Protein AF-A0A349K3E7-F1 (afdb_monomer_lite)

Secondary structure (DSSP, 8-state):
-HHHHHHHTS-HHHHHHHHHHHHHHHHHHHHT--TTTTT--HHHHHHHSHHHHHHHHHHHHHHHHHHHHTHHHHHHTHHHHHHSHHHHHHHHHHIIIIIIHHHHHTTTT--TTHHHHHHHHHHHHHHHHHHHHHHHHHHHHHHHHHHHT--

Foldseek 3Di:
DLLCVLLVLDDPLLNLVSVLLVLVLVLLVLVPDPPVPVPDDPVVCCCSPDVNSVVSVVVSVVSVVVNVVCVVVCVVLVVLQCPFLLNVLQVQLCCLQPVQLVCLVVCVVVDPPSVVSNVVSNVSSSVSSVVSSVCSNVSVVVSVVVVVVVD

Structure (mmCIF, N/CA/C/O backbone):
data_AF-A0A349K3E7-F1
#
_entry.id   AF-A0A349K3E7-F1
#
loop_
_atom_site.group_PDB
_atom_site.id
_atom_site.type_symbol
_atom_site.label_atom_id
_atom_site.label_alt_id
_atom_s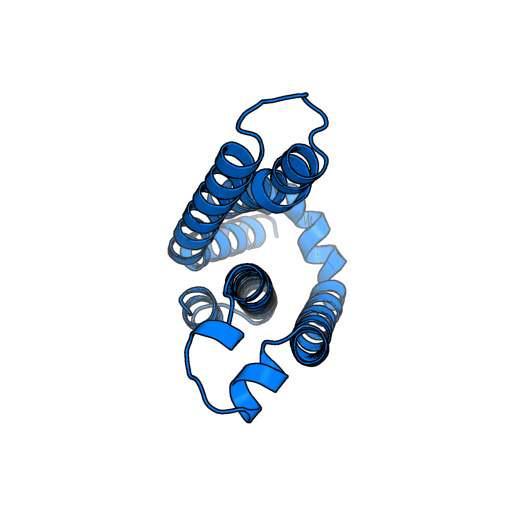ite.label_comp_id
_atom_site.label_asym_id
_atom_site.label_entity_id
_atom_site.label_seq_id
_atom_site.pdbx_PDB_ins_code
_atom_site.Cartn_x
_atom_site.Cartn_y
_atom_site.Cartn_z
_atom_site.occupancy
_atom_site.B_iso_or_equiv
_atom_site.auth_seq_id
_atom_site.auth_comp_id
_atom_site.auth_asym_id
_atom_site.auth_atom_id
_atom_site.pdbx_PDB_model_num
ATOM 1 N N . MET A 1 1 ? 4.620 -9.437 3.846 1.00 56.47 1 MET A N 1
ATOM 2 C CA . MET A 1 1 ? 4.470 -10.428 4.944 1.00 56.47 1 MET A CA 1
ATOM 3 C C . MET A 1 1 ? 3.977 -9.820 6.259 1.00 56.47 1 MET A C 1
ATOM 5 O O . MET A 1 1 ? 3.012 -10.332 6.809 1.00 56.47 1 MET A O 1
ATOM 9 N N . VAL A 1 2 ? 4.553 -8.718 6.758 1.00 68.50 2 VAL A N 1
ATOM 10 C CA . VAL A 1 2 ? 4.144 -8.101 8.044 1.00 68.50 2 VAL A CA 1
ATOM 11 C C . VAL A 1 2 ? 2.660 -7.691 8.080 1.00 68.50 2 VAL A C 1
ATOM 13 O O . VAL A 1 2 ? 1.980 -7.946 9.070 1.00 68.50 2 VAL A O 1
ATOM 16 N N . PHE A 1 3 ? 2.111 -7.173 6.976 1.00 64.25 3 PHE A N 1
ATOM 17 C CA . PHE A 1 3 ? 0.678 -6.856 6.868 1.00 64.25 3 PHE A CA 1
ATOM 18 C C . PHE A 1 3 ? -0.255 -8.067 7.070 1.00 64.25 3 PHE A C 1
ATOM 20 O O . PHE A 1 3 ? -1.338 -7.924 7.635 1.00 64.25 3 PHE A O 1
ATOM 27 N N . VAL A 1 4 ? 0.167 -9.272 6.668 1.00 68.19 4 VAL A N 1
ATOM 28 C CA . VAL A 1 4 ? -0.615 -10.505 6.866 1.00 68.19 4 VAL A CA 1
ATOM 29 C C . VAL A 1 4 ? -0.655 -10.872 8.350 1.00 68.19 4 VAL A C 1
ATOM 31 O O . VAL A 1 4 ? -1.727 -11.141 8.890 1.00 68.19 4 VAL A O 1
ATOM 34 N N . PHE A 1 5 ? 0.491 -10.798 9.034 1.00 69.94 5 PHE A N 1
ATOM 35 C CA . PHE A 1 5 ? 0.569 -10.996 10.484 1.00 69.94 5 PHE A CA 1
ATOM 36 C C . PHE A 1 5 ? -0.249 -9.953 11.253 1.00 69.94 5 PHE A C 1
ATOM 38 O O . PHE A 1 5 ? -0.971 -10.308 12.185 1.00 69.94 5 PHE A O 1
ATOM 45 N N . ALA A 1 6 ? -0.216 -8.690 10.819 1.00 66.50 6 ALA A N 1
ATOM 46 C CA . ALA A 1 6 ? -1.068 -7.640 11.368 1.00 66.50 6 ALA A CA 1
ATOM 47 C C . ALA A 1 6 ? -2.561 -7.983 11.222 1.00 66.50 6 ALA A C 1
ATOM 49 O O . ALA A 1 6 ? -3.326 -7.809 12.169 1.00 66.50 6 ALA A O 1
ATOM 50 N N . GLY A 1 7 ? -2.967 -8.537 10.075 1.00 62.94 7 GLY A N 1
ATOM 51 C CA . GLY A 1 7 ? -4.343 -8.961 9.813 1.00 62.94 7 GLY A CA 1
ATOM 52 C C . GLY A 1 7 ? -4.875 -10.009 10.797 1.00 62.94 7 GLY A C 1
ATOM 53 O O . GLY A 1 7 ? -6.038 -9.931 11.185 1.00 62.94 7 GLY A O 1
ATOM 54 N N . PHE A 1 8 ? -4.046 -10.949 11.260 1.00 75.06 8 PHE A N 1
ATOM 55 C CA . PHE A 1 8 ? -4.461 -11.943 12.264 1.00 75.06 8 PHE A CA 1
ATOM 56 C C . PHE A 1 8 ? -4.708 -11.343 13.658 1.00 75.06 8 PHE A C 1
ATOM 58 O O . PHE A 1 8 ? -5.456 -11.916 14.446 1.00 75.06 8 PHE A O 1
ATOM 65 N N . ALA A 1 9 ? -4.117 -10.186 13.964 1.00 70.94 9 ALA A N 1
ATOM 66 C CA . ALA A 1 9 ? -4.239 -9.514 15.260 1.00 70.94 9 ALA A CA 1
ATOM 67 C C . ALA A 1 9 ? -5.399 -8.497 15.334 1.00 70.94 9 ALA A C 1
ATOM 69 O O . ALA A 1 9 ? -5.547 -7.811 16.358 1.00 70.94 9 ALA A O 1
ATOM 70 N N . LEU A 1 10 ? -6.179 -8.365 14.254 1.00 74.44 10 LEU A N 1
ATOM 71 C CA . LEU A 1 10 ? -7.200 -7.339 14.041 1.00 74.44 10 LEU A CA 1
ATOM 72 C C . LEU A 1 10 ? -8.596 -7.952 13.857 1.00 74.44 10 LEU A C 1
ATOM 74 O O . LEU A 1 10 ? -8.751 -9.064 13.356 1.00 74.44 10 LEU A O 1
ATOM 78 N N . ARG A 1 11 ? -9.635 -7.200 14.243 1.00 75.75 11 ARG A N 1
ATOM 79 C CA . ARG A 1 11 ? -11.039 -7.580 14.007 1.00 75.75 11 ARG A CA 1
ATOM 80 C C . ARG A 1 11 ? -11.391 -7.548 12.521 1.00 75.75 11 ARG A C 1
ATOM 82 O O . ARG A 1 11 ? -10.709 -6.874 11.753 1.00 75.75 11 ARG A O 1
ATOM 89 N N . GLU A 1 12 ? -12.484 -8.216 12.132 1.00 73.25 12 GLU A N 1
ATOM 90 C CA . GLU A 1 12 ? -12.840 -8.468 10.723 1.00 73.25 12 GLU A CA 1
ATOM 91 C C . GLU A 1 12 ? -12.671 -7.252 9.798 1.00 73.25 12 GLU A C 1
ATOM 93 O O . GLU A 1 12 ? -11.956 -7.348 8.805 1.00 73.25 12 GLU A O 1
ATOM 98 N N . LYS A 1 13 ? -13.210 -6.081 10.160 1.00 79.12 13 LYS A N 1
ATOM 99 C CA . LYS A 1 13 ? -13.123 -4.864 9.326 1.00 79.12 13 LYS A CA 1
ATOM 100 C C . LYS A 1 13 ? -11.680 -4.400 9.098 1.00 79.12 13 LYS A C 1
ATOM 102 O O . LYS A 1 13 ? -11.258 -4.097 7.986 1.00 79.12 13 LYS A O 1
ATOM 107 N N . HIS A 1 14 ? -10.884 -4.358 10.160 1.00 83.81 14 HIS A N 1
ATOM 108 C CA . HIS A 1 14 ? -9.484 -3.934 10.095 1.00 83.81 14 HIS A CA 1
ATOM 109 C C . HIS A 1 14 ? -8.579 -5.006 9.475 1.00 83.81 14 HIS A C 1
ATOM 111 O O . HIS A 1 14 ? -7.582 -4.674 8.836 1.00 83.81 14 HIS A O 1
ATOM 117 N N . ARG A 1 15 ? -8.953 -6.283 9.605 1.00 84.62 15 ARG A N 1
ATOM 118 C CA . ARG A 1 15 ? -8.282 -7.410 8.958 1.00 84.62 15 ARG A CA 1
ATOM 119 C C . ARG A 1 15 ? -8.410 -7.345 7.440 1.00 84.62 15 ARG A C 1
ATOM 121 O O . ARG A 1 15 ? -7.407 -7.534 6.762 1.00 84.62 15 ARG A O 1
ATOM 128 N N . VAL A 1 16 ? -9.597 -7.045 6.905 1.00 86.44 16 VAL A N 1
ATOM 129 C CA . VAL A 1 16 ? -9.796 -6.896 5.450 1.00 86.44 16 VAL A CA 1
ATOM 130 C C . VAL A 1 16 ? -8.915 -5.771 4.897 1.00 86.44 16 VAL A C 1
ATOM 132 O O . VAL A 1 16 ? -8.223 -5.985 3.907 1.00 86.44 16 VAL A O 1
ATOM 135 N N . LEU A 1 17 ? -8.858 -4.617 5.574 1.00 87.12 17 LEU A N 1
ATOM 136 C CA . LEU A 1 17 ? -7.957 -3.517 5.204 1.00 87.12 17 LEU A CA 1
ATOM 137 C C . LEU A 1 17 ? -6.480 -3.949 5.224 1.00 87.12 17 LEU A C 1
ATOM 139 O O . LEU A 1 17 ? -5.741 -3.656 4.289 1.00 87.12 17 LEU A O 1
ATOM 143 N N . ALA A 1 18 ? -6.043 -4.657 6.268 1.00 86.88 18 ALA A N 1
ATOM 144 C CA . ALA A 1 18 ? -4.664 -5.134 6.368 1.00 86.88 18 ALA A CA 1
ATOM 145 C C . ALA A 1 18 ? -4.306 -6.128 5.249 1.00 86.88 18 ALA A C 1
ATOM 147 O O . ALA A 1 18 ? -3.217 -6.051 4.686 1.00 86.88 18 ALA A O 1
ATOM 148 N N . LEU A 1 19 ? -5.227 -7.032 4.896 1.00 87.06 19 LEU A N 1
ATOM 149 C CA . LEU A 1 19 ? -5.044 -7.983 3.797 1.00 87.06 19 LEU A CA 1
ATOM 150 C C . LEU A 1 19 ? -5.035 -7.286 2.434 1.00 87.06 19 LEU A C 1
ATOM 152 O O . LEU A 1 19 ? -4.189 -7.607 1.606 1.00 87.06 19 LEU A O 1
ATOM 156 N N . PHE A 1 20 ? -5.899 -6.293 2.223 1.00 89.31 20 PHE A N 1
ATOM 157 C CA . PHE A 1 20 ? -5.870 -5.458 1.023 1.00 89.31 20 PHE A CA 1
ATOM 158 C C . PHE A 1 20 ? -4.508 -4.771 0.847 1.00 89.31 20 PHE A C 1
ATOM 160 O O . PHE A 1 20 ? -3.882 -4.899 -0.203 1.00 89.31 20 PHE A O 1
ATOM 167 N N . LEU A 1 21 ? -4.001 -4.119 1.901 1.00 88.06 21 LEU A N 1
ATOM 168 C CA . LEU A 1 21 ? -2.678 -3.483 1.890 1.00 88.06 21 LEU A CA 1
ATOM 169 C C . LEU A 1 21 ? -1.545 -4.494 1.671 1.00 88.06 21 LEU A C 1
ATOM 171 O O . LEU A 1 21 ? -0.576 -4.183 0.981 1.00 88.06 21 LEU A O 1
ATOM 175 N N . ALA A 1 22 ? -1.668 -5.709 2.217 1.00 87.31 22 ALA A N 1
ATOM 176 C CA . ALA A 1 22 ? -0.704 -6.782 1.987 1.00 87.31 22 ALA A CA 1
ATOM 177 C C . ALA A 1 22 ? -0.623 -7.172 0.506 1.00 87.31 22 ALA A C 1
ATOM 179 O O . ALA A 1 22 ? 0.480 -7.337 -0.013 1.00 87.31 22 ALA A O 1
ATOM 180 N N . VAL A 1 23 ? -1.776 -7.310 -0.155 1.00 87.56 23 VAL A N 1
ATOM 181 C CA . VAL A 1 23 ? -1.859 -7.665 -1.577 1.00 87.56 23 VAL A CA 1
ATOM 182 C C . VAL A 1 23 ? -1.345 -6.523 -2.449 1.00 87.56 23 VAL A C 1
ATOM 184 O O . VAL A 1 23 ? -0.573 -6.780 -3.362 1.00 87.56 23 VAL A O 1
ATOM 187 N N . LEU A 1 24 ? -1.680 -5.267 -2.139 1.00 87.56 24 LEU A N 1
ATOM 188 C CA . LEU A 1 24 ? -1.132 -4.117 -2.866 1.00 87.56 24 LEU A CA 1
ATOM 189 C C . LEU A 1 24 ? 0.392 -4.034 -2.761 1.00 87.56 24 LEU A C 1
ATOM 191 O O . LEU A 1 24 ? 1.061 -3.881 -3.776 1.00 87.56 24 LEU A O 1
ATOM 195 N N . CYS A 1 25 ? 0.952 -4.185 -1.557 1.00 86.94 25 CYS A N 1
ATOM 196 C CA . CYS A 1 25 ? 2.408 -4.203 -1.391 1.00 86.94 25 CYS A CA 1
ATOM 197 C C . CYS A 1 25 ? 3.046 -5.345 -2.181 1.00 86.94 25 CYS A C 1
ATOM 199 O O . CYS A 1 25 ? 4.098 -5.157 -2.772 1.00 86.94 25 CYS A O 1
ATOM 201 N N . PHE A 1 26 ? 2.409 -6.519 -2.201 1.00 85.38 26 PHE A N 1
ATOM 202 C CA . PHE A 1 26 ? 2.878 -7.644 -3.002 1.00 85.38 26 PHE A CA 1
ATOM 203 C C . PHE A 1 26 ? 2.893 -7.293 -4.496 1.00 85.38 26 PHE A C 1
ATOM 205 O O . PHE A 1 26 ? 3.918 -7.473 -5.138 1.00 85.38 26 PHE A O 1
ATOM 212 N N . ILE A 1 27 ? 1.800 -6.741 -5.030 1.00 85.38 27 ILE A N 1
ATOM 213 C CA . ILE A 1 27 ? 1.699 -6.343 -6.441 1.00 85.38 27 ILE A CA 1
ATOM 214 C C . ILE A 1 27 ? 2.793 -5.335 -6.810 1.00 85.38 27 ILE A C 1
ATOM 216 O O . ILE A 1 27 ? 3.487 -5.548 -7.798 1.00 85.38 27 ILE A O 1
ATOM 220 N N . PHE A 1 28 ? 2.972 -4.274 -6.016 1.00 83.19 28 PHE A N 1
ATOM 221 C CA . PHE A 1 28 ? 3.975 -3.249 -6.312 1.00 83.19 28 PHE A CA 1
ATOM 222 C C . PHE A 1 28 ? 5.405 -3.774 -6.183 1.00 83.19 28 PHE A C 1
ATOM 224 O O . PHE A 1 28 ? 6.195 -3.589 -7.094 1.00 83.19 28 PHE A O 1
ATOM 231 N N . SER A 1 29 ? 5.735 -4.506 -5.114 1.00 80.94 29 SER A N 1
ATOM 232 C CA . SER A 1 29 ? 7.084 -5.067 -4.963 1.00 80.94 29 SER A CA 1
ATOM 233 C C . SER A 1 29 ? 7.433 -6.062 -6.060 1.00 80.94 29 SER A C 1
ATOM 235 O O . SER A 1 29 ? 8.582 -6.114 -6.473 1.00 80.94 29 SER A O 1
ATOM 237 N N . PHE A 1 30 ? 6.468 -6.859 -6.527 1.00 77.00 30 PHE A N 1
ATOM 238 C CA . PHE A 1 30 ? 6.729 -7.747 -7.650 1.00 77.00 30 PHE A CA 1
ATOM 239 C C . PHE A 1 30 ? 6.836 -6.999 -8.964 1.00 77.00 30 PHE A C 1
ATOM 241 O O . PHE A 1 30 ? 7.497 -7.553 -9.830 1.00 77.00 30 PHE A O 1
ATOM 248 N N . ARG A 1 31 ? 6.256 -5.790 -9.096 1.00 77.19 31 ARG A N 1
ATOM 249 C CA . ARG A 1 31 ? 6.330 -4.967 -10.311 1.00 77.19 31 ARG A CA 1
ATOM 250 C C . ARG A 1 31 ? 7.765 -4.733 -10.763 1.00 77.19 31 ARG A C 1
ATOM 252 O O . ARG A 1 31 ? 8.050 -5.001 -11.923 1.00 77.19 31 ARG A O 1
ATOM 259 N N . GLU A 1 32 ? 8.611 -4.353 -9.812 1.00 75.00 32 GLU A N 1
ATOM 260 C CA . GLU A 1 32 ? 10.014 -3.969 -10.025 1.00 75.00 32 GLU A CA 1
ATOM 261 C C . GLU A 1 32 ? 10.997 -5.137 -10.087 1.00 75.00 32 GLU A C 1
ATOM 263 O O . GLU A 1 32 ? 12.188 -4.952 -10.313 1.00 75.00 32 GLU A O 1
ATOM 268 N N . VAL A 1 33 ? 10.539 -6.359 -9.814 1.00 73.31 33 VAL A N 1
ATOM 269 C CA . VAL A 1 33 ? 11.421 -7.523 -9.837 1.00 73.31 33 VAL A CA 1
ATOM 270 C C . VAL A 1 33 ? 11.384 -8.139 -11.227 1.00 73.31 33 VAL A C 1
ATOM 272 O O . VAL A 1 33 ? 10.383 -8.762 -11.591 1.00 73.31 33 VAL A O 1
ATOM 275 N N . ASP A 1 34 ? 12.502 -8.040 -11.950 1.00 70.69 34 ASP A N 1
ATOM 276 C CA . ASP A 1 34 ? 12.752 -8.791 -13.183 1.00 70.69 34 ASP A CA 1
ATOM 277 C C . ASP A 1 34 ? 12.916 -10.284 -12.873 1.00 70.69 34 ASP A C 1
ATOM 279 O O . ASP A 1 34 ? 14.001 -10.832 -12.665 1.00 70.69 34 ASP A O 1
ATOM 283 N N . VAL A 1 35 ? 11.775 -10.966 -12.796 1.00 68.75 35 VAL A N 1
ATOM 284 C CA . VAL A 1 35 ? 11.685 -12.401 -12.494 1.00 68.75 35 VAL A CA 1
ATOM 285 C C . VAL A 1 35 ? 12.339 -13.286 -13.544 1.00 68.75 35 VAL A C 1
ATOM 287 O O . VAL A 1 35 ? 12.757 -14.400 -13.217 1.00 68.75 35 VAL A O 1
ATOM 290 N N . ASP A 1 36 ? 12.454 -12.786 -14.770 1.00 65.94 36 ASP A N 1
ATOM 291 C CA . ASP A 1 36 ? 13.058 -13.496 -15.893 1.00 65.94 36 ASP A CA 1
ATOM 292 C C . ASP A 1 36 ? 14.574 -13.679 -15.708 1.00 65.94 36 ASP A C 1
ATOM 294 O O . ASP A 1 36 ? 15.134 -14.693 -16.129 1.00 65.94 36 ASP A O 1
ATOM 298 N N . GLU A 1 37 ? 15.235 -12.763 -14.992 1.00 71.56 37 GLU A N 1
ATOM 299 C CA . GLU A 1 37 ? 16.678 -12.821 -14.721 1.00 71.56 37 GLU A CA 1
ATOM 300 C C . GLU A 1 37 ? 17.035 -13.665 -13.485 1.00 71.56 37 GLU A C 1
ATOM 302 O O . GLU A 1 37 ? 18.182 -14.080 -13.305 1.00 71.56 37 GLU A O 1
ATOM 307 N N . LEU A 1 38 ? 16.052 -13.985 -12.636 1.00 68.88 38 LEU A N 1
ATOM 308 C CA . LEU A 1 38 ? 16.267 -14.652 -11.346 1.00 68.88 38 LEU A CA 1
ATOM 309 C C . LEU A 1 38 ? 16.492 -16.173 -11.440 1.00 68.88 38 LEU A C 1
ATOM 311 O O . LEU A 1 38 ? 16.702 -16.826 -10.414 1.00 68.88 38 LEU A O 1
ATOM 315 N N . GLY A 1 39 ? 16.441 -16.762 -12.641 1.00 74.44 39 GLY A N 1
ATOM 316 C CA . GLY A 1 39 ? 16.672 -18.198 -12.850 1.00 74.44 39 GLY A CA 1
ATOM 317 C C . GLY A 1 39 ? 15.668 -19.101 -12.120 1.00 74.44 39 GLY A C 1
ATOM 318 O O . GLY A 1 39 ? 15.972 -20.250 -11.791 1.00 74.44 39 GLY A O 1
ATOM 319 N N . VAL A 1 40 ? 14.479 -18.574 -11.816 1.00 79.94 40 VAL A N 1
ATOM 320 C CA . VAL A 1 40 ? 13.418 -19.295 -11.110 1.00 79.94 40 VAL A CA 1
ATOM 321 C C . VAL A 1 40 ? 12.626 -20.193 -12.060 1.00 79.94 4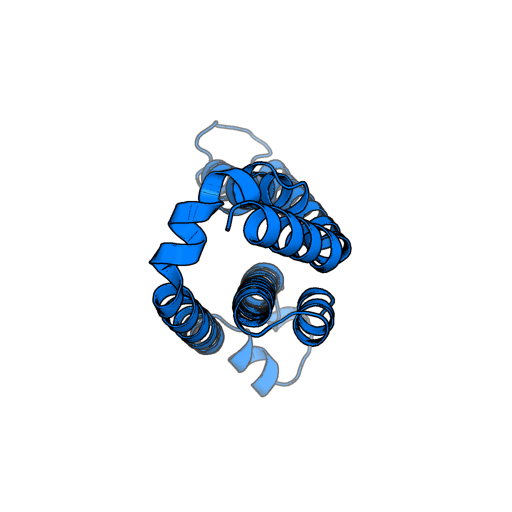0 VAL A C 1
ATOM 323 O O . VAL A 1 40 ? 12.655 -20.065 -13.280 1.00 79.94 40 VAL A O 1
ATOM 326 N N . SER A 1 41 ? 11.903 -21.154 -11.493 1.00 82.25 41 SER A N 1
ATOM 327 C CA . SER A 1 41 ? 11.075 -22.084 -12.261 1.00 82.25 41 SER A CA 1
ATOM 328 C C . SER A 1 41 ? 10.032 -21.366 -13.125 1.00 82.25 41 SER A C 1
ATOM 330 O O . SER A 1 41 ? 9.376 -20.438 -12.657 1.00 82.25 41 SER A O 1
ATOM 332 N N . THR A 1 42 ? 9.781 -21.884 -14.328 1.00 77.19 42 THR A N 1
ATOM 333 C CA . THR A 1 42 ? 8.891 -21.294 -15.345 1.00 77.19 42 THR A CA 1
ATOM 334 C C . THR A 1 42 ? 7.474 -20.985 -14.850 1.00 77.19 42 THR A C 1
ATOM 336 O O . THR A 1 42 ? 6.876 -20.003 -15.273 1.00 77.19 42 THR A O 1
ATOM 339 N N . TRP A 1 43 ? 6.926 -21.780 -13.924 1.00 77.25 43 TRP A N 1
ATOM 340 C CA . TRP A 1 43 ? 5.602 -21.514 -13.343 1.00 77.25 43 TRP A CA 1
ATOM 341 C C . TRP A 1 43 ? 5.587 -20.267 -12.447 1.00 77.25 43 TRP A C 1
ATOM 343 O O . TRP A 1 43 ? 4.571 -19.582 -12.367 1.00 77.25 43 TRP A O 1
ATOM 353 N N . LEU A 1 44 ? 6.707 -19.971 -11.783 1.00 73.69 44 LEU A N 1
ATOM 354 C CA . LEU A 1 44 ? 6.864 -18.797 -10.930 1.00 73.69 44 LEU A CA 1
ATOM 355 C C . LEU A 1 44 ? 7.063 -17.548 -11.791 1.00 73.69 44 LEU A C 1
ATOM 357 O O . LEU A 1 44 ? 6.450 -16.528 -11.506 1.00 73.69 44 LEU A O 1
ATOM 361 N N . ILE A 1 45 ? 7.834 -17.672 -12.878 1.00 75.44 45 ILE A N 1
ATOM 362 C CA . ILE A 1 45 ? 7.952 -16.635 -13.909 1.00 75.44 45 ILE A CA 1
ATOM 363 C C . ILE A 1 45 ? 6.568 -16.305 -14.458 1.00 75.44 45 ILE A C 1
ATOM 365 O O . ILE A 1 45 ? 6.139 -15.171 -14.354 1.00 75.44 45 ILE A O 1
ATOM 369 N N . PHE A 1 46 ? 5.811 -17.296 -14.932 1.00 74.44 46 PHE A N 1
ATOM 370 C CA . PHE A 1 46 ? 4.468 -17.073 -15.473 1.00 74.44 46 PHE A CA 1
ATOM 371 C C . PHE A 1 46 ? 3.520 -16.382 -14.479 1.00 74.44 46 PHE A C 1
ATOM 373 O O . PHE A 1 46 ? 2.756 -15.503 -14.862 1.00 74.44 46 PHE A O 1
ATOM 380 N N . LEU A 1 47 ? 3.569 -16.762 -13.197 1.00 74.06 47 LEU A N 1
ATOM 381 C CA . LEU A 1 47 ? 2.719 -16.178 -12.158 1.00 74.06 47 LEU A CA 1
ATOM 382 C C . LEU A 1 47 ? 3.083 -14.716 -11.842 1.00 74.06 47 LEU A C 1
ATOM 384 O O . LEU A 1 47 ? 2.208 -13.941 -11.456 1.00 74.06 47 LEU A O 1
ATOM 388 N N . LEU A 1 48 ? 4.363 -14.357 -11.954 1.00 69.31 48 LEU A N 1
ATOM 389 C CA . LEU A 1 48 ? 4.895 -13.040 -11.594 1.00 69.31 48 LEU A CA 1
ATOM 390 C C . LEU A 1 48 ? 5.149 -12.139 -12.814 1.00 69.31 48 LEU A C 1
ATOM 392 O O . LEU A 1 48 ? 5.328 -10.939 -12.624 1.00 69.31 48 LEU A O 1
ATOM 396 N N . ALA A 1 49 ? 5.126 -12.690 -14.025 1.00 66.62 49 ALA A N 1
ATOM 397 C CA . ALA A 1 49 ? 5.153 -11.977 -15.294 1.00 66.62 49 ALA A CA 1
ATOM 398 C C . ALA A 1 49 ? 3.796 -11.313 -15.573 1.00 66.62 49 ALA A C 1
ATOM 400 O O . ALA A 1 49 ? 2.780 -11.628 -14.943 1.00 66.62 49 ALA A O 1
ATOM 401 N N . GLU A 1 50 ? 3.793 -10.373 -16.516 1.00 65.12 50 GLU A N 1
ATOM 402 C CA . GLU A 1 50 ? 2.718 -9.405 -16.774 1.00 65.12 50 GLU A CA 1
ATOM 403 C C . GLU A 1 50 ? 1.295 -9.998 -16.750 1.00 65.12 50 GLU A C 1
ATOM 405 O O . GLU A 1 50 ? 0.422 -9.470 -16.057 1.00 65.12 50 GLU A O 1
ATOM 410 N N . GLU A 1 51 ? 1.057 -11.131 -17.421 1.00 67.00 51 GLU A N 1
ATOM 411 C CA . GLU A 1 51 ? -0.270 -11.764 -17.479 1.00 67.00 51 GLU A CA 1
ATOM 412 C C . GLU A 1 51 ? -0.683 -12.456 -16.165 1.00 67.00 51 GLU A C 1
ATOM 414 O O . GLU A 1 51 ? -1.848 -12.389 -15.760 1.00 67.00 51 GLU A O 1
ATOM 419 N N . GLY A 1 52 ? 0.255 -13.090 -15.452 1.00 69.50 52 GLY A N 1
ATOM 420 C CA . GLY A 1 52 ? -0.009 -13.770 -14.179 1.00 69.50 52 GLY A CA 1
ATOM 421 C C . GLY A 1 52 ? -0.304 -12.802 -13.032 1.00 69.50 52 GLY A C 1
ATOM 422 O O . GLY A 1 52 ? -1.129 -13.098 -12.155 1.00 69.50 52 GLY A O 1
ATOM 423 N N . ARG A 1 53 ? 0.277 -11.593 -13.082 1.00 73.31 53 ARG A N 1
ATOM 424 C CA . ARG A 1 53 ? 0.041 -10.529 -12.091 1.00 73.31 53 ARG A CA 1
ATOM 425 C C . ARG A 1 53 ? -1.430 -10.124 -11.986 1.00 73.31 53 ARG A C 1
ATOM 427 O O . ARG A 1 53 ? -1.883 -9.744 -10.902 1.00 73.31 53 ARG A O 1
ATOM 434 N N . ALA A 1 54 ? -2.197 -10.259 -13.071 1.00 81.25 54 ALA A N 1
ATOM 435 C CA . ALA A 1 54 ? -3.623 -9.936 -13.110 1.00 81.25 54 ALA A CA 1
ATOM 436 C C . ALA A 1 54 ? -4.433 -10.678 -12.029 1.00 81.25 54 ALA A C 1
ATOM 438 O O . ALA A 1 54 ? -5.375 -10.118 -11.465 1.00 81.25 54 ALA A O 1
ATOM 439 N N . ILE A 1 55 ? -4.034 -11.902 -11.663 1.00 85.19 55 ILE A N 1
ATOM 440 C CA . ILE A 1 55 ? -4.693 -12.683 -10.606 1.00 85.19 55 ILE A CA 1
ATOM 441 C C . ILE A 1 55 ? -4.618 -11.947 -9.263 1.00 85.19 55 ILE A C 1
ATOM 443 O O . ILE A 1 55 ? -5.608 -11.881 -8.531 1.00 85.19 55 ILE A O 1
ATOM 447 N N . PHE A 1 56 ? -3.477 -11.337 -8.939 1.00 86.12 56 PHE A N 1
ATOM 448 C CA . PHE A 1 56 ? -3.321 -10.594 -7.689 1.00 86.12 56 PHE A CA 1
ATOM 449 C C . PHE A 1 56 ? -4.153 -9.309 -7.681 1.00 86.12 56 PHE A C 1
ATOM 451 O O . PHE A 1 56 ? -4.705 -8.960 -6.637 1.00 86.12 56 PHE A O 1
ATOM 458 N N . PHE A 1 57 ? -4.345 -8.656 -8.833 1.00 86.50 57 PHE A N 1
ATOM 459 C CA . PHE A 1 57 ? -5.291 -7.541 -8.956 1.00 86.50 57 PHE A CA 1
ATOM 460 C C . PHE A 1 57 ? -6.740 -7.981 -8.725 1.00 86.50 57 PHE A C 1
ATOM 462 O O . PHE A 1 57 ? -7.485 -7.276 -8.044 1.00 86.50 57 PHE A O 1
ATOM 469 N N . VAL A 1 58 ? -7.137 -9.165 -9.204 1.00 89.94 58 VAL A N 1
ATOM 470 C CA . VAL A 1 58 ? -8.459 -9.740 -8.892 1.00 89.94 58 VAL A CA 1
ATOM 471 C C . VAL A 1 58 ? -8.600 -9.978 -7.387 1.00 89.94 58 VAL A C 1
ATOM 473 O O . VAL A 1 58 ? -9.620 -9.622 -6.798 1.00 89.94 58 VAL A O 1
ATOM 476 N N . VAL A 1 59 ? -7.567 -10.510 -6.727 1.00 90.44 59 VAL A N 1
ATOM 477 C CA . VAL A 1 59 ? -7.563 -10.689 -5.265 1.00 90.44 59 VAL A CA 1
ATOM 478 C C . VAL A 1 59 ? -7.671 -9.341 -4.538 1.00 90.44 59 VAL A C 1
ATOM 480 O O . VAL A 1 59 ? -8.462 -9.210 -3.600 1.00 90.44 59 VAL A O 1
ATOM 483 N N . ALA A 1 60 ? -6.936 -8.317 -4.982 1.00 90.81 60 ALA A N 1
ATOM 484 C CA . ALA A 1 60 ? -7.034 -6.963 -4.435 1.00 90.81 60 ALA A CA 1
ATOM 485 C C . ALA A 1 60 ? -8.451 -6.392 -4.603 1.00 90.81 60 ALA A C 1
ATOM 487 O O . ALA A 1 60 ? -9.005 -5.825 -3.659 1.00 90.81 60 ALA A O 1
ATOM 488 N N . LEU A 1 61 ? -9.067 -6.603 -5.770 1.00 91.56 61 LEU A N 1
ATOM 489 C CA . LEU A 1 61 ? -10.433 -6.180 -6.063 1.00 91.56 61 LEU A CA 1
ATOM 490 C C . LEU A 1 61 ? -11.451 -6.863 -5.142 1.00 91.56 61 LEU A C 1
ATOM 492 O O . LEU A 1 61 ? -12.357 -6.201 -4.638 1.00 91.56 61 LEU A O 1
ATOM 496 N N . VAL A 1 62 ? -11.291 -8.158 -4.856 1.00 92.81 62 VAL A N 1
ATOM 497 C CA . VAL A 1 62 ? -12.152 -8.875 -3.900 1.00 92.81 62 VAL A CA 1
ATOM 498 C C . VAL A 1 62 ? -12.083 -8.228 -2.517 1.00 92.81 62 VAL A C 1
ATOM 500 O O . VAL A 1 62 ? -13.124 -7.943 -1.920 1.00 92.81 62 VAL A O 1
ATOM 503 N N . PHE A 1 63 ? -10.881 -7.943 -2.006 1.00 91.69 63 PHE A N 1
ATOM 504 C CA . PHE A 1 63 ? -10.744 -7.267 -0.715 1.00 91.69 63 PHE A CA 1
ATOM 505 C C . PHE A 1 63 ? -11.311 -5.845 -0.735 1.00 91.69 63 PHE A C 1
ATOM 507 O O . PHE A 1 63 ? -11.965 -5.448 0.230 1.00 91.69 63 PHE A O 1
ATOM 514 N N . LEU A 1 64 ? -11.150 -5.110 -1.837 1.00 91.00 64 LEU A N 1
ATOM 515 C CA . LEU A 1 64 ? -11.765 -3.797 -2.014 1.00 91.00 64 LEU A CA 1
ATOM 516 C C . LEU A 1 64 ? -13.296 -3.884 -1.926 1.00 91.00 64 LEU A C 1
ATOM 518 O O . LEU A 1 64 ? -13.913 -3.131 -1.175 1.00 91.00 64 LEU A O 1
ATOM 522 N N . VAL A 1 65 ? -13.919 -4.845 -2.615 1.00 92.56 65 VAL A N 1
ATOM 523 C CA . VAL A 1 65 ? -15.372 -5.083 -2.550 1.00 92.56 65 VAL A CA 1
ATOM 524 C C . VAL A 1 65 ? -15.819 -5.442 -1.131 1.00 92.56 65 VAL A C 1
ATOM 526 O O . VAL A 1 65 ? -16.864 -4.973 -0.675 1.00 92.56 65 VAL A O 1
ATOM 529 N N . LEU A 1 66 ? -15.033 -6.232 -0.396 1.00 90.50 66 LEU A N 1
ATOM 530 C CA . LEU A 1 66 ? -15.314 -6.520 1.011 1.00 90.50 66 LEU A CA 1
ATOM 531 C C . LEU A 1 66 ? -15.243 -5.256 1.876 1.00 90.50 66 LEU A C 1
ATOM 533 O O . LEU A 1 66 ? -16.132 -5.051 2.700 1.00 90.50 66 LEU A O 1
ATOM 537 N N . MET A 1 67 ? -14.264 -4.373 1.653 1.00 87.75 67 MET A N 1
ATOM 538 C CA . MET A 1 67 ? -14.189 -3.083 2.350 1.00 87.75 67 MET A CA 1
ATOM 539 C C . MET A 1 67 ? -15.377 -2.170 2.027 1.00 87.75 67 MET A C 1
ATOM 541 O O . MET A 1 67 ? -15.843 -1.444 2.907 1.00 87.75 67 MET A O 1
ATOM 545 N N . LEU A 1 68 ? -15.907 -2.218 0.799 1.00 89.19 68 LEU A N 1
ATOM 546 C CA . LEU A 1 68 ? -17.071 -1.417 0.405 1.00 89.19 68 LEU A CA 1
ATOM 547 C C . LEU A 1 68 ? -18.335 -1.768 1.206 1.00 89.19 68 LEU A C 1
ATOM 549 O O . LEU A 1 68 ? -19.189 -0.902 1.401 1.00 89.19 68 LEU A O 1
ATOM 553 N N . LYS A 1 69 ? -18.446 -2.989 1.749 1.00 89.56 69 LYS A N 1
ATOM 554 C CA . LYS A 1 69 ? -19.553 -3.360 2.653 1.00 89.56 69 LYS A CA 1
ATOM 555 C C . LYS A 1 69 ? -19.565 -2.513 3.931 1.00 89.56 69 LYS A C 1
ATOM 557 O O . LYS A 1 69 ? -20.631 -2.182 4.443 1.00 89.56 69 LYS A O 1
ATOM 562 N N . ASP A 1 70 ? -18.389 -2.098 4.395 1.00 87.56 70 ASP A N 1
ATOM 563 C CA . ASP A 1 70 ? -18.185 -1.238 5.564 1.00 87.56 70 ASP A CA 1
ATOM 564 C C . ASP A 1 70 ? -17.883 0.225 5.179 1.00 87.56 70 ASP A C 1
ATOM 566 O O . ASP A 1 70 ? -17.413 1.013 6.002 1.00 87.56 70 ASP A O 1
ATOM 570 N N . LEU A 1 71 ? -18.191 0.641 3.944 1.00 86.25 71 LEU A N 1
ATOM 571 C CA . LEU A 1 71 ? -17.848 1.968 3.417 1.00 86.25 71 LEU A CA 1
ATOM 572 C C . LEU A 1 71 ? -18.336 3.120 4.310 1.00 86.25 71 LEU A C 1
ATOM 574 O O . LEU A 1 71 ? -17.599 4.078 4.545 1.00 86.25 71 LEU A O 1
ATOM 578 N N . LYS A 1 72 ? -19.553 3.016 4.863 1.00 87.06 72 LYS A N 1
ATOM 579 C CA . LYS A 1 72 ? -20.110 4.023 5.786 1.00 87.06 72 LYS A CA 1
ATOM 580 C C . LYS A 1 72 ? -19.239 4.202 7.033 1.00 87.06 72 LYS A C 1
ATOM 582 O O . LYS A 1 72 ? -19.045 5.328 7.485 1.00 87.06 72 LYS A O 1
ATOM 587 N N . TYR A 1 73 ? -18.687 3.110 7.561 1.00 86.62 73 TYR A N 1
ATOM 588 C CA . TYR A 1 73 ? -17.801 3.134 8.722 1.00 86.62 73 TYR A CA 1
ATOM 589 C C . TYR A 1 73 ? -16.463 3.808 8.392 1.00 86.62 73 TYR A C 1
ATOM 591 O O . TYR A 1 73 ? -16.006 4.665 9.151 1.00 86.62 73 TYR A O 1
ATOM 599 N N . TYR A 1 74 ? -15.857 3.484 7.246 1.00 85.69 74 TYR A N 1
ATOM 600 C CA . TYR A 1 74 ? -14.602 4.114 6.825 1.00 85.69 74 TYR A CA 1
ATOM 601 C C . TYR A 1 74 ? -14.775 5.604 6.512 1.00 85.69 74 TYR A C 1
ATOM 603 O O . TYR A 1 74 ? -13.973 6.416 6.968 1.00 85.69 74 TYR A O 1
ATOM 611 N N . LEU A 1 75 ? -15.843 5.986 5.803 1.00 86.44 75 LEU A N 1
ATOM 612 C CA . LEU A 1 75 ? -16.151 7.388 5.496 1.00 86.44 75 LEU A CA 1
ATOM 613 C C . LEU A 1 75 ? -16.421 8.208 6.761 1.00 86.44 75 LEU A C 1
ATOM 615 O O . LEU A 1 75 ? -15.879 9.307 6.894 1.00 86.44 75 LEU A O 1
ATOM 619 N N . GLY A 1 76 ? -17.204 7.668 7.701 1.00 87.25 76 GLY A N 1
ATOM 620 C CA . GLY A 1 76 ? -17.496 8.326 8.978 1.00 87.25 76 GLY A CA 1
ATOM 621 C C . GLY A 1 76 ? -16.239 8.577 9.815 1.00 87.25 76 GLY A C 1
ATOM 622 O O . GLY A 1 76 ? -16.107 9.622 10.445 1.00 87.25 76 GLY A O 1
ATOM 623 N N . ASN A 1 77 ? -15.263 7.670 9.737 1.00 87.94 77 ASN A N 1
ATOM 624 C CA . ASN A 1 77 ? -14.008 7.755 10.482 1.00 87.94 77 ASN A CA 1
ATOM 625 C C . ASN A 1 77 ? -12.821 8.253 9.638 1.00 87.94 77 ASN A C 1
ATOM 627 O O . ASN A 1 77 ? -11.686 8.226 10.113 1.00 87.94 77 ASN A O 1
ATOM 631 N N . ARG A 1 78 ? -13.033 8.744 8.405 1.00 87.81 78 ARG A N 1
ATOM 632 C CA . ARG A 1 78 ? -11.946 9.059 7.449 1.00 87.81 78 ARG A CA 1
ATOM 633 C C . ARG A 1 78 ? -10.862 9.966 8.029 1.00 87.81 78 ARG A C 1
ATOM 635 O O . ARG A 1 78 ? -9.681 9.784 7.765 1.00 87.81 78 ARG A O 1
ATOM 642 N N . ARG A 1 79 ? -11.259 10.934 8.862 1.00 88.75 79 ARG A N 1
ATOM 643 C CA . ARG A 1 79 ? -10.339 11.896 9.481 1.00 88.75 79 ARG A CA 1
ATOM 644 C C . ARG A 1 79 ? -9.426 11.231 10.512 1.00 88.75 79 ARG A C 1
ATOM 646 O O . ARG A 1 79 ? -8.290 11.665 10.654 1.00 88.75 79 ARG A O 1
ATOM 653 N N . LEU A 1 80 ? -9.909 10.202 11.213 1.00 87.81 80 LEU A N 1
ATOM 654 C CA . LEU A 1 80 ? -9.104 9.408 12.144 1.00 87.81 80 LEU A CA 1
ATOM 655 C C . LEU A 1 80 ? -8.073 8.573 11.382 1.00 87.81 80 LEU A C 1
ATOM 657 O O . LEU A 1 80 ? -6.907 8.576 11.759 1.00 87.81 80 LEU A O 1
ATOM 661 N N . TYR A 1 81 ? -8.477 7.948 10.271 1.00 86.69 81 TYR A N 1
ATOM 662 C CA . TYR A 1 81 ? -7.555 7.213 9.403 1.00 86.69 81 TYR A CA 1
ATOM 663 C C . TYR A 1 81 ? -6.477 8.125 8.811 1.00 86.69 81 TYR A C 1
ATOM 665 O O . TYR A 1 81 ? -5.297 7.853 8.998 1.00 86.69 81 TYR A O 1
ATOM 673 N N . LEU A 1 82 ? -6.853 9.246 8.188 1.00 87.62 82 LEU A N 1
ATOM 674 C CA . LEU A 1 82 ? -5.904 10.166 7.540 1.00 87.62 82 LEU A CA 1
ATOM 675 C C . LEU A 1 82 ? -4.960 10.887 8.514 1.00 87.62 82 LEU A C 1
ATOM 677 O O . LEU A 1 82 ? -3.907 11.356 8.103 1.00 87.62 82 LEU A O 1
ATOM 681 N N . ARG A 1 83 ? -5.332 11.005 9.794 1.00 88.69 83 ARG A N 1
ATOM 682 C CA . ARG A 1 83 ? -4.473 11.592 10.839 1.00 88.69 83 ARG A CA 1
ATOM 683 C C . ARG A 1 83 ? -3.658 10.562 11.611 1.00 88.69 83 ARG A C 1
ATOM 685 O O . ARG A 1 83 ? -2.840 10.949 12.440 1.00 88.69 83 ARG A O 1
ATOM 692 N N . SER A 1 84 ? -3.910 9.275 11.399 1.00 87.50 84 SER A N 1
ATOM 693 C CA . SER A 1 84 ? -3.097 8.228 12.006 1.00 87.50 84 SER A CA 1
ATOM 694 C C . SER A 1 84 ? -1.707 8.211 11.371 1.00 87.50 84 SER A C 1
ATOM 696 O O . SER A 1 84 ? -1.565 8.513 10.187 1.00 87.50 84 SER A O 1
ATOM 698 N N . SER A 1 85 ? -0.698 7.822 12.153 1.00 84.75 85 SER A N 1
ATOM 699 C CA . SER A 1 85 ? 0.673 7.615 11.668 1.00 84.75 85 SER A CA 1
ATOM 700 C C . SER A 1 85 ? 0.681 6.733 10.410 1.00 84.75 85 SER A C 1
ATOM 702 O O . SER A 1 85 ? 1.166 7.152 9.363 1.00 84.75 85 SER A O 1
ATOM 704 N N . SER A 1 86 ? 0.016 5.573 10.450 1.00 86.31 86 SER A N 1
ATOM 705 C CA . SER A 1 86 ? -0.123 4.685 9.288 1.00 86.31 86 SER A CA 1
ATOM 706 C C . SER A 1 86 ? -0.813 5.339 8.085 1.00 86.31 86 SER A C 1
ATOM 708 O O . SER A 1 86 ? -0.409 5.106 6.953 1.00 86.31 86 SER A O 1
ATOM 710 N N . GLY A 1 87 ? -1.843 6.161 8.301 1.00 86.81 87 GLY A N 1
ATOM 711 C CA . GLY A 1 87 ? -2.546 6.845 7.214 1.00 86.81 87 GLY A CA 1
ATOM 712 C C . GLY A 1 87 ? -1.688 7.892 6.509 1.00 86.81 87 GLY A C 1
ATOM 713 O O . GLY A 1 87 ? -1.723 7.978 5.286 1.00 86.81 87 GLY A O 1
ATOM 714 N N . ILE A 1 88 ? -0.889 8.650 7.263 1.00 89.75 88 ILE A N 1
ATOM 715 C CA . ILE A 1 88 ? 0.028 9.650 6.702 1.00 89.75 88 ILE A CA 1
ATOM 716 C C . ILE A 1 88 ? 1.091 8.962 5.842 1.00 89.75 88 ILE A C 1
ATOM 718 O O . ILE A 1 88 ? 1.272 9.340 4.686 1.00 89.75 88 ILE A O 1
ATOM 722 N N . HIS A 1 89 ? 1.729 7.913 6.369 1.00 90.62 89 HIS A N 1
ATOM 723 C CA . HIS A 1 89 ? 2.733 7.152 5.627 1.00 90.62 89 HIS A CA 1
ATOM 724 C C . HIS A 1 89 ? 2.147 6.489 4.371 1.00 90.62 89 HIS A C 1
ATOM 726 O O . HIS A 1 89 ? 2.790 6.513 3.327 1.00 90.62 89 HIS A O 1
ATOM 732 N N . LEU A 1 90 ? 0.915 5.960 4.427 1.00 89.75 90 LEU A N 1
ATOM 733 C CA . LEU A 1 90 ? 0.236 5.397 3.251 1.00 89.75 90 LEU A CA 1
ATOM 734 C C . LEU A 1 90 ? -0.033 6.441 2.168 1.00 89.75 90 LEU A C 1
ATOM 736 O O . LEU A 1 90 ? 0.162 6.155 0.992 1.00 89.75 90 LEU A O 1
ATOM 740 N N . VAL A 1 91 ? -0.472 7.645 2.546 1.00 91.19 91 VAL A N 1
ATOM 741 C CA . VAL A 1 91 ? -0.703 8.731 1.580 1.00 91.19 91 VAL A CA 1
ATOM 742 C C . VAL A 1 91 ? 0.614 9.178 0.951 1.00 91.19 91 VAL A C 1
ATOM 744 O O . VAL A 1 91 ? 0.677 9.343 -0.263 1.00 91.19 91 VAL A O 1
ATOM 747 N N . GLN A 1 92 ? 1.674 9.329 1.748 1.00 91.50 92 GLN A N 1
ATOM 748 C CA . GLN A 1 92 ? 3.004 9.660 1.234 1.00 91.50 92 GLN A CA 1
ATOM 749 C C . GLN A 1 92 ? 3.531 8.577 0.288 1.00 91.50 92 GL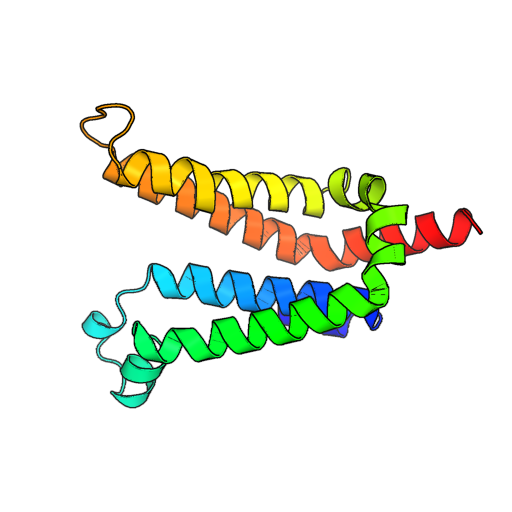N A C 1
ATOM 751 O O . GLN A 1 92 ? 3.992 8.901 -0.801 1.00 91.50 92 GLN A O 1
ATOM 756 N N . ALA A 1 93 ? 3.402 7.302 0.664 1.00 91.25 93 ALA A N 1
ATOM 757 C CA . ALA A 1 93 ? 3.796 6.182 -0.182 1.00 91.25 93 ALA A CA 1
ATOM 758 C C . ALA A 1 93 ? 3.007 6.155 -1.498 1.00 91.25 93 ALA A C 1
ATOM 760 O O . ALA A 1 93 ? 3.598 5.946 -2.548 1.00 91.25 93 ALA A O 1
ATOM 761 N N . ALA A 1 94 ? 1.696 6.417 -1.463 1.00 89.50 94 ALA A N 1
ATOM 762 C CA . ALA A 1 94 ? 0.870 6.480 -2.667 1.00 89.50 94 ALA A CA 1
ATOM 763 C C . ALA A 1 94 ? 1.284 7.628 -3.599 1.00 89.50 94 ALA A C 1
ATOM 765 O O . ALA A 1 94 ? 1.333 7.440 -4.809 1.00 89.50 94 ALA A O 1
ATOM 766 N N . ILE A 1 95 ? 1.608 8.804 -3.051 1.00 90.38 95 ILE A N 1
ATOM 767 C CA . ILE A 1 95 ? 2.108 9.932 -3.850 1.00 90.38 95 ILE A CA 1
ATOM 768 C C . ILE A 1 95 ? 3.444 9.567 -4.500 1.00 90.38 95 ILE A C 1
ATOM 770 O O . ILE A 1 95 ? 3.620 9.802 -5.689 1.00 90.38 95 ILE A O 1
ATOM 774 N N . LEU A 1 96 ? 4.364 8.969 -3.744 1.00 90.12 96 LEU A N 1
ATOM 775 C CA . LEU A 1 96 ? 5.673 8.582 -4.262 1.00 90.12 96 LEU A CA 1
ATOM 776 C C . LEU A 1 96 ? 5.571 7.503 -5.354 1.00 90.12 96 LEU A C 1
ATOM 778 O O . LEU A 1 96 ? 6.121 7.704 -6.430 1.00 90.12 96 LEU A O 1
ATOM 782 N N . LEU A 1 97 ? 4.810 6.427 -5.119 1.00 87.44 97 LEU A N 1
ATOM 783 C CA . LEU A 1 97 ? 4.670 5.306 -6.065 1.00 87.44 97 LEU A CA 1
ATOM 784 C C . LEU A 1 97 ? 3.839 5.619 -7.306 1.00 87.44 97 LEU A C 1
ATOM 786 O O . LEU A 1 97 ? 4.089 5.038 -8.348 1.00 87.44 97 LEU A O 1
ATOM 790 N N . VAL A 1 98 ? 2.798 6.448 -7.193 1.00 86.00 98 VAL A N 1
ATOM 791 C CA . VAL A 1 98 ? 1.834 6.629 -8.296 1.00 86.00 98 VAL A CA 1
ATOM 792 C C . VAL A 1 98 ? 2.012 7.965 -8.995 1.00 86.00 98 VAL A C 1
ATOM 794 O O . VAL A 1 98 ? 1.820 8.057 -10.198 1.00 86.00 98 VAL A O 1
ATOM 797 N N . VAL A 1 99 ? 2.317 9.027 -8.249 1.00 86.25 99 VAL A N 1
ATOM 798 C CA . VAL A 1 99 ? 2.409 10.373 -8.829 1.00 86.25 99 VAL A CA 1
ATOM 799 C C . VAL A 1 99 ? 3.846 10.684 -9.210 1.00 86.25 99 VAL A C 1
ATOM 801 O O . VAL A 1 99 ? 4.090 11.160 -10.310 1.00 86.25 99 VAL A O 1
ATOM 804 N N . LEU A 1 100 ? 4.787 10.453 -8.293 1.00 84.56 100 LEU A N 1
ATOM 805 C CA . LEU A 1 100 ? 6.176 10.851 -8.493 1.00 84.56 100 LEU A CA 1
ATOM 806 C C . LEU A 1 100 ? 6.916 9.894 -9.430 1.00 84.56 100 LEU A C 1
ATOM 808 O O . LEU A 1 100 ? 7.527 10.379 -10.372 1.00 84.56 100 LEU A O 1
ATOM 812 N N . SER A 1 101 ? 6.800 8.579 -9.212 1.00 83.38 101 SER A N 1
ATOM 813 C CA . SER A 1 101 ? 7.375 7.555 -10.100 1.00 83.38 101 SER A CA 1
ATOM 814 C C . SER A 1 101 ? 6.905 7.751 -11.550 1.00 83.38 101 SER A C 1
ATOM 816 O O . SER A 1 101 ? 7.730 8.064 -12.401 1.00 83.38 101 SER A O 1
ATOM 818 N N . SER A 1 102 ? 5.591 7.801 -11.813 1.00 83.38 102 SER A N 1
ATOM 819 C CA . SER A 1 102 ? 5.075 8.048 -13.173 1.00 83.38 102 SER A CA 1
ATOM 820 C C . SER A 1 102 ? 5.494 9.394 -13.776 1.00 83.38 102 SER A C 1
ATOM 822 O O . SER A 1 102 ? 5.651 9.507 -14.986 1.00 83.38 102 SER A O 1
ATOM 824 N N . ALA A 1 103 ? 5.689 10.436 -12.961 1.00 83.00 103 ALA A N 1
ATOM 825 C CA . ALA A 1 103 ? 6.133 11.725 -13.483 1.00 83.00 103 ALA A CA 1
ATOM 826 C C . ALA A 1 103 ? 7.626 11.752 -13.854 1.00 83.00 103 ALA A C 1
ATOM 828 O O . ALA A 1 103 ? 8.019 12.532 -14.725 1.00 83.00 103 ALA A O 1
ATOM 829 N N . PHE A 1 104 ? 8.452 10.939 -13.191 1.00 84.12 104 PHE A N 1
ATOM 830 C CA . PHE A 1 104 ? 9.851 10.742 -13.569 1.00 84.12 104 PHE A CA 1
ATOM 831 C C . PHE A 1 104 ? 9.987 9.783 -14.758 1.00 84.12 104 PHE A C 1
ATOM 833 O O . PHE A 1 104 ? 10.791 10.071 -15.640 1.00 84.12 104 PHE A O 1
ATOM 840 N N . GLU A 1 105 ? 9.152 8.744 -14.836 1.00 78.75 105 GLU A N 1
ATOM 841 C CA . GLU A 1 105 ? 9.088 7.808 -15.970 1.00 78.75 105 GLU A CA 1
ATOM 842 C C . GLU A 1 105 ? 8.759 8.538 -17.289 1.00 78.75 105 GLU A C 1
ATOM 844 O O . GLU A 1 105 ? 9.408 8.332 -18.313 1.00 78.75 105 GLU A O 1
ATOM 849 N N . GLU A 1 106 ? 7.799 9.472 -17.264 1.00 79.75 106 GLU A N 1
ATOM 850 C CA . GLU A 1 106 ? 7.424 10.290 -18.432 1.00 79.75 106 GLU A CA 1
ATOM 851 C C . GLU A 1 106 ? 8.416 11.437 -18.746 1.00 79.75 106 GLU A C 1
ATOM 853 O O . GLU A 1 106 ? 8.158 12.243 -19.644 1.00 79.75 106 GLU A O 1
ATOM 858 N N . ASP A 1 107 ? 9.527 11.553 -18.003 1.00 77.00 107 ASP A N 1
ATOM 859 C CA . ASP A 1 107 ? 10.502 12.659 -18.057 1.00 77.00 107 ASP A CA 1
ATOM 860 C C . ASP A 1 107 ? 9.841 14.056 -18.089 1.00 77.00 107 ASP A C 1
ATOM 862 O O . ASP A 1 107 ? 10.295 14.994 -18.751 1.00 77.00 107 ASP A O 1
ATOM 866 N N . LEU A 1 108 ? 8.746 14.235 -17.337 1.00 72.56 108 LEU A N 1
ATOM 867 C CA . LEU A 1 108 ? 7.957 15.479 -17.347 1.00 72.56 108 LEU A CA 1
ATOM 868 C C . LEU A 1 108 ? 8.755 16.710 -16.892 1.00 72.56 108 LEU A C 1
ATOM 870 O O . LEU A 1 108 ? 8.358 17.849 -17.151 1.00 72.56 108 LEU A O 1
ATOM 874 N N . PHE A 1 109 ? 9.869 16.493 -16.196 1.00 72.12 109 PHE A N 1
ATOM 875 C CA . PHE A 1 109 ? 10.714 17.543 -15.639 1.00 72.12 109 PHE A CA 1
ATOM 876 C C . PHE A 1 109 ? 12.006 17.788 -16.437 1.00 72.12 109 PHE A C 1
ATOM 878 O O . PHE A 1 109 ? 12.729 18.734 -16.116 1.00 72.12 109 PHE A O 1
ATOM 885 N N . GLY A 1 110 ? 12.294 16.987 -17.473 1.00 67.81 110 GLY A N 1
ATOM 886 C CA . GLY A 1 110 ? 13.499 17.112 -18.299 1.00 67.81 110 GLY A CA 1
ATOM 887 C C . GLY A 1 110 ? 14.793 16.884 -17.514 1.00 67.81 110 GLY A C 1
ATOM 888 O O . GLY A 1 110 ? 15.806 17.551 -17.765 1.00 67.81 110 GL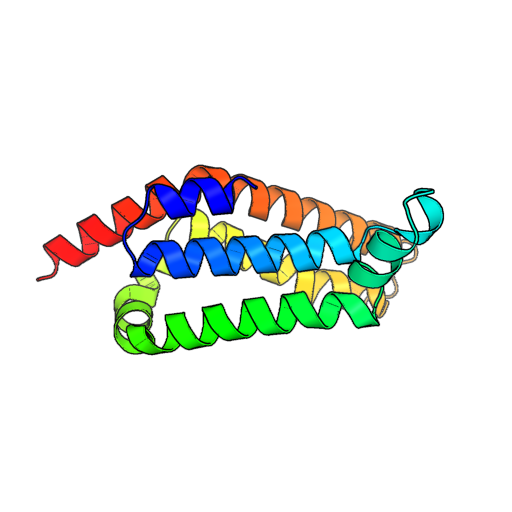Y A O 1
ATOM 889 N N . PHE A 1 111 ? 14.755 16.003 -16.511 1.00 74.94 111 PHE A N 1
ATOM 890 C CA . PHE A 1 111 ? 15.925 15.703 -15.695 1.00 74.94 111 PHE A CA 1
ATOM 891 C C . PHE A 1 111 ? 16.779 14.646 -16.386 1.00 74.94 111 PHE A C 1
ATOM 893 O O . PHE A 1 111 ? 16.321 13.579 -16.786 1.00 74.94 111 PHE A O 1
ATOM 900 N N . ARG A 1 112 ? 18.082 14.917 -16.456 1.00 72.19 112 ARG A N 1
ATOM 901 C CA . ARG A 1 112 ? 19.046 14.010 -17.085 1.00 72.19 112 ARG A CA 1
ATOM 902 C C . ARG A 1 112 ? 19.141 12.646 -16.384 1.00 72.19 112 ARG A C 1
ATOM 904 O O . ARG A 1 112 ? 19.442 11.663 -17.047 1.00 72.19 112 ARG A O 1
ATOM 911 N N . ASP A 1 113 ? 18.833 12.609 -15.087 1.00 80.06 113 ASP A N 1
ATOM 912 C CA . ASP A 1 113 ? 18.867 11.417 -14.232 1.00 80.06 113 ASP A CA 1
ATOM 913 C C . ASP A 1 113 ? 17.451 11.001 -13.770 1.00 80.06 113 ASP A C 1
ATOM 915 O O . ASP A 1 113 ? 17.271 10.568 -12.634 1.00 80.06 113 ASP A O 1
ATOM 919 N N . HIS A 1 114 ? 16.422 11.178 -14.611 1.00 81.06 114 HIS A N 1
ATOM 920 C CA . HIS A 1 114 ? 15.020 10.877 -14.266 1.00 81.06 114 HIS A CA 1
ATOM 921 C C . H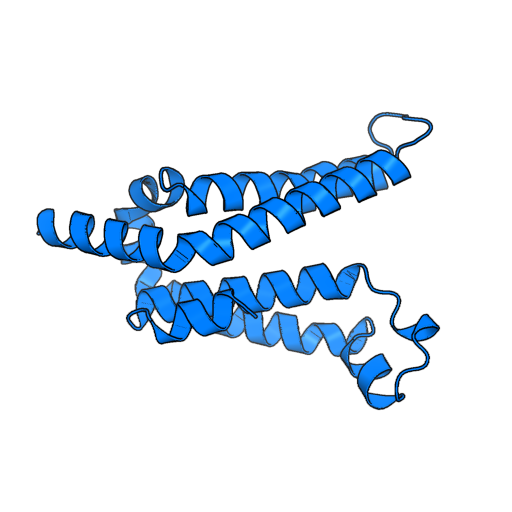IS A 1 114 ? 14.821 9.446 -13.735 1.00 81.06 114 HIS A C 1
ATOM 923 O O . HIS A 1 114 ? 14.176 9.289 -12.703 1.00 81.06 114 HIS A O 1
ATOM 929 N N . VAL A 1 115 ? 15.486 8.448 -14.331 1.00 83.69 115 VAL A N 1
ATOM 930 C CA . VAL A 1 115 ? 15.462 7.042 -13.876 1.00 83.69 115 VAL A CA 1
ATOM 931 C C . VAL A 1 115 ? 15.929 6.896 -12.421 1.00 83.69 115 VAL A C 1
ATOM 933 O O . VAL A 1 115 ? 15.318 6.191 -11.628 1.00 83.69 115 VAL A O 1
ATOM 936 N N . PHE A 1 116 ? 16.979 7.616 -12.013 1.00 86.38 116 PHE A N 1
ATOM 937 C CA . PHE A 1 116 ? 17.459 7.557 -10.628 1.00 86.38 116 PHE A CA 1
ATOM 938 C C . PHE A 1 116 ? 16.434 8.134 -9.642 1.00 86.38 116 PHE A C 1
ATOM 940 O O . PHE A 1 116 ? 16.258 7.615 -8.539 1.00 86.38 116 PHE A O 1
ATOM 947 N N . TYR A 1 117 ? 15.767 9.230 -10.014 1.00 85.75 117 TYR A N 1
ATOM 948 C CA . TYR A 1 117 ? 14.749 9.847 -9.162 1.00 85.75 117 TYR A CA 1
ATOM 949 C C . TYR A 1 117 ? 13.467 9.018 -9.084 1.00 85.75 117 TYR A C 1
ATOM 951 O O . TYR A 1 117 ? 12.845 8.982 -8.019 1.00 85.75 117 TYR A O 1
ATOM 959 N N . GLU A 1 118 ? 13.111 8.334 -10.169 1.00 86.75 118 GLU A N 1
ATOM 960 C CA . GLU A 1 118 ? 12.055 7.329 -10.205 1.00 86.75 118 GLU A CA 1
ATOM 961 C C . GLU A 1 118 ? 12.348 6.214 -9.195 1.00 86.75 118 GLU A C 1
ATOM 963 O O . GLU A 1 118 ? 11.634 6.106 -8.194 1.00 86.75 118 GLU A O 1
ATOM 968 N N . GLU A 1 119 ? 13.469 5.502 -9.352 1.00 87.06 119 GLU A N 1
ATOM 969 C CA . GLU A 1 119 ? 13.883 4.410 -8.459 1.00 87.06 119 GLU A CA 1
ATOM 970 C C . GLU A 1 119 ? 13.980 4.859 -6.991 1.00 87.06 119 GLU A C 1
ATOM 972 O O . GLU A 1 119 ? 13.530 4.170 -6.068 1.00 87.06 119 GLU A O 1
ATOM 977 N N . LEU A 1 120 ? 14.536 6.052 -6.742 1.00 89.44 120 LEU A N 1
ATOM 978 C CA . LEU A 1 120 ? 14.634 6.615 -5.396 1.00 89.44 120 LEU A CA 1
ATOM 979 C C . LEU A 1 120 ? 13.250 6.884 -4.789 1.00 89.44 120 LEU A C 1
ATOM 981 O O . LEU A 1 120 ? 13.039 6.638 -3.596 1.00 89.44 120 LEU A O 1
ATOM 985 N N . SER A 1 121 ? 12.312 7.406 -5.582 1.00 88.94 121 SER A N 1
ATOM 986 C CA . SER A 1 121 ? 10.951 7.686 -5.120 1.00 88.94 121 SER A CA 1
ATOM 987 C C . SER A 1 121 ? 10.223 6.402 -4.722 1.00 88.94 121 SER A C 1
ATOM 989 O O . SER A 1 121 ? 9.602 6.348 -3.654 1.00 88.94 121 SER A O 1
ATOM 991 N N . GLU A 1 122 ? 10.391 5.339 -5.503 1.00 88.56 122 GLU A N 1
ATOM 992 C CA . GLU A 1 122 ? 9.814 4.030 -5.225 1.00 88.56 122 GLU A CA 1
ATOM 993 C C . GLU A 1 122 ? 10.438 3.385 -3.989 1.00 88.56 122 GLU A C 1
ATOM 995 O O . GLU A 1 122 ? 9.719 2.926 -3.098 1.00 88.56 122 GLU A O 1
ATOM 1000 N N . LEU A 1 123 ? 11.767 3.442 -3.854 1.00 89.69 123 LEU A N 1
ATOM 1001 C CA . LEU A 1 123 ? 12.473 2.950 -2.671 1.00 89.69 123 LEU A CA 1
ATOM 1002 C C . LEU A 1 123 ? 11.975 3.624 -1.384 1.00 89.69 123 LEU A C 1
ATOM 1004 O O . LEU A 1 123 ? 11.729 2.954 -0.372 1.00 89.69 123 LEU A O 1
ATOM 1008 N N . LEU A 1 124 ? 11.798 4.949 -1.409 1.00 91.69 124 LEU A N 1
ATOM 1009 C CA . LEU A 1 124 ? 11.253 5.699 -0.275 1.00 91.69 124 LEU A CA 1
ATOM 1010 C C . LEU A 1 124 ? 9.815 5.278 0.036 1.00 91.69 124 LEU A C 1
ATOM 1012 O O . LEU A 1 124 ? 9.454 5.113 1.207 1.00 91.69 124 LEU A O 1
ATOM 1016 N N . ALA A 1 125 ? 8.998 5.052 -0.988 1.00 90.94 125 ALA A N 1
ATOM 1017 C CA . ALA A 1 125 ? 7.640 4.574 -0.806 1.00 90.94 125 ALA A CA 1
ATOM 1018 C C . ALA A 1 125 ? 7.594 3.172 -0.185 1.00 90.94 125 ALA A C 1
ATOM 1020 O O . ALA A 1 125 ? 6.822 2.943 0.749 1.00 90.94 125 ALA A O 1
ATOM 1021 N N . TYR A 1 126 ? 8.453 2.249 -0.623 1.00 89.62 126 TYR A N 1
ATOM 1022 C CA . TYR A 1 126 ? 8.558 0.915 -0.032 1.00 89.62 126 TYR A CA 1
ATOM 1023 C C . TYR A 1 126 ? 9.001 0.969 1.434 1.00 89.62 126 TYR A C 1
ATOM 1025 O O . TYR A 1 126 ? 8.429 0.265 2.273 1.00 89.62 126 TYR A O 1
ATOM 1033 N N . CYS A 1 127 ? 9.934 1.860 1.785 1.00 90.81 127 CYS A N 1
ATOM 1034 C CA . CYS A 1 127 ? 10.310 2.113 3.179 1.00 90.81 127 CYS A CA 1
ATOM 1035 C C . CYS A 1 127 ? 9.110 2.584 4.022 1.00 90.81 127 CYS A C 1
ATOM 1037 O O . CYS A 1 127 ? 8.898 2.099 5.137 1.00 90.81 127 CYS A O 1
ATOM 1039 N N . LEU A 1 128 ? 8.287 3.490 3.485 1.00 91.25 128 LEU A N 1
ATOM 1040 C CA . LEU A 1 128 ? 7.080 3.985 4.154 1.00 91.25 128 LEU A CA 1
ATOM 1041 C C . LEU A 1 128 ? 6.000 2.905 4.294 1.00 91.25 128 LEU A C 1
ATOM 1043 O O . LEU A 1 128 ? 5.365 2.803 5.348 1.00 91.25 128 LEU A O 1
ATOM 1047 N N . LEU A 1 129 ? 5.801 2.064 3.276 1.00 89.25 129 LEU A N 1
ATOM 1048 C CA . LEU A 1 129 ? 4.895 0.913 3.345 1.00 89.25 129 LEU A CA 1
ATOM 1049 C C . LEU A 1 129 ? 5.360 -0.095 4.399 1.00 89.25 129 LEU A C 1
ATOM 1051 O O . LEU A 1 129 ? 4.546 -0.606 5.174 1.00 89.25 129 LEU A O 1
ATOM 1055 N N . PHE A 1 130 ? 6.668 -0.336 4.495 1.00 87.69 130 PHE A N 1
ATOM 1056 C CA . PHE A 1 130 ? 7.237 -1.190 5.530 1.00 87.69 130 PHE A CA 1
ATOM 1057 C C . PHE A 1 130 ? 7.025 -0.605 6.932 1.00 87.69 130 PHE A C 1
ATOM 1059 O O . PHE A 1 130 ? 6.499 -1.300 7.805 1.00 87.69 130 PHE A O 1
ATOM 1066 N N . ALA A 1 131 ? 7.328 0.680 7.141 1.00 87.94 131 ALA A N 1
ATOM 1067 C CA . ALA A 1 131 ? 7.073 1.365 8.410 1.00 87.94 131 ALA A CA 1
ATOM 1068 C C . ALA A 1 131 ? 5.582 1.322 8.794 1.00 87.94 131 ALA A C 1
ATOM 1070 O O . ALA A 1 131 ? 5.229 1.002 9.931 1.00 87.94 131 ALA A O 1
ATOM 1071 N N . THR A 1 132 ? 4.697 1.545 7.818 1.00 89.44 132 THR A N 1
ATOM 1072 C CA . THR A 1 132 ? 3.244 1.414 7.990 1.00 89.44 132 THR A CA 1
ATOM 1073 C C . THR A 1 132 ? 2.875 0.018 8.469 1.00 89.44 132 THR A C 1
ATOM 1075 O O . THR A 1 132 ? 2.071 -0.111 9.389 1.00 89.44 132 THR A O 1
ATOM 1078 N N . SER A 1 133 ? 3.459 -1.028 7.881 1.00 86.62 133 SER A N 1
ATOM 1079 C CA . SER A 1 133 ? 3.148 -2.417 8.226 1.00 86.62 133 SER A CA 1
ATOM 1080 C C . SER A 1 133 ? 3.443 -2.752 9.691 1.00 86.62 133 SER A C 1
ATOM 1082 O O . SER A 1 133 ? 2.684 -3.500 10.309 1.00 86.62 133 SER A O 1
ATOM 1084 N N . LEU A 1 134 ? 4.495 -2.151 10.257 1.00 87.00 134 LEU A N 1
ATOM 1085 C CA . LEU A 1 134 ? 4.891 -2.328 11.654 1.00 87.00 134 LEU A CA 1
ATOM 1086 C C . LEU A 1 134 ? 3.944 -1.595 12.615 1.00 87.00 134 LEU A C 1
ATOM 1088 O O . LEU A 1 134 ? 3.594 -2.129 13.668 1.00 87.00 134 LEU A O 1
ATOM 1092 N N . ASP A 1 135 ? 3.497 -0.392 12.249 1.00 87.81 135 ASP A N 1
ATOM 1093 C CA . ASP A 1 135 ? 2.635 0.444 13.097 1.00 87.81 135 ASP A CA 1
ATOM 1094 C C . ASP A 1 135 ? 1.131 0.148 12.916 1.00 87.81 135 ASP A C 1
ATOM 1096 O O . ASP A 1 135 ? 0.305 0.543 13.742 1.00 87.81 135 A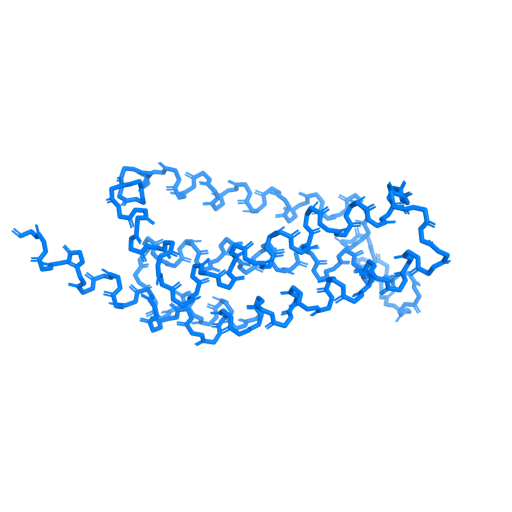SP A O 1
ATOM 1100 N N . LEU A 1 136 ? 0.752 -0.598 11.868 1.00 86.75 136 LEU A N 1
ATOM 1101 C CA . LEU A 1 136 ? -0.643 -0.776 11.449 1.00 86.75 136 LEU A CA 1
ATOM 1102 C C . LEU A 1 136 ? -1.545 -1.305 12.571 1.00 86.75 136 LEU A C 1
ATOM 1104 O O . LEU A 1 136 ? -2.640 -0.787 12.788 1.00 86.75 136 LEU A O 1
ATOM 1108 N N . VAL A 1 137 ? -1.102 -2.329 13.308 1.00 84.38 137 VAL A N 1
ATOM 1109 C CA . VAL A 1 137 ? -1.912 -2.928 14.386 1.00 84.38 137 VAL A CA 1
ATOM 1110 C C . VAL A 1 137 ? -2.189 -1.908 15.487 1.00 84.38 137 VAL A C 1
ATOM 1112 O O . VAL A 1 137 ? -3.307 -1.834 16.001 1.00 84.38 137 VAL A O 1
ATOM 1115 N N . LYS A 1 138 ? -1.179 -1.113 15.850 1.00 86.50 138 LYS A N 1
ATOM 1116 C CA . LYS A 1 138 ? -1.290 -0.090 16.889 1.00 86.50 138 LYS A CA 1
ATOM 1117 C C . LYS A 1 138 ? -2.226 1.030 16.438 1.00 86.50 138 LYS A C 1
ATOM 1119 O O . LYS A 1 138 ? -3.162 1.353 17.168 1.00 86.50 138 LYS A O 1
ATOM 1124 N N . ALA A 1 139 ? -2.027 1.547 15.226 1.00 86.31 139 ALA A N 1
ATOM 1125 C CA . ALA A 1 139 ? -2.845 2.610 14.655 1.00 86.31 139 ALA A CA 1
ATOM 1126 C C . ALA A 1 139 ? -4.323 2.205 14.534 1.00 86.31 139 ALA A C 1
ATOM 1128 O O . ALA A 1 139 ? -5.208 2.949 14.957 1.00 86.31 139 ALA A O 1
ATOM 1129 N N . LEU A 1 140 ? -4.613 1.003 14.024 1.00 85.94 140 LEU A N 1
ATOM 1130 C CA . LEU A 1 140 ? -5.992 0.537 13.855 1.00 85.94 140 LEU A CA 1
ATOM 1131 C C . LEU A 1 140 ? -6.687 0.255 15.195 1.00 85.94 140 LEU A C 1
ATOM 1133 O O . LEU A 1 140 ? -7.857 0.595 15.348 1.00 85.94 140 LEU A O 1
ATOM 1137 N N . ARG A 1 141 ? -5.971 -0.271 16.199 1.00 84.94 141 ARG A N 1
ATOM 1138 C CA . ARG A 1 141 ? -6.513 -0.417 17.564 1.00 84.94 141 ARG A CA 1
ATOM 1139 C C . ARG A 1 141 ? -6.804 0.928 18.224 1.00 84.94 141 ARG A C 1
ATOM 1141 O O . ARG A 1 141 ? -7.770 1.042 18.975 1.00 84.94 141 ARG A O 1
ATOM 1148 N N . GLU A 1 142 ? -5.981 1.944 17.979 1.00 87.19 142 GLU A N 1
ATOM 1149 C CA . GLU A 1 142 ? -6.234 3.294 18.486 1.00 87.19 142 GLU A CA 1
ATOM 1150 C C . GLU A 1 142 ? -7.483 3.911 17.844 1.00 87.19 142 GLU A C 1
ATOM 1152 O O . GLU A 1 142 ? -8.299 4.511 18.546 1.00 87.19 142 GLU A O 1
ATOM 1157 N N . ILE A 1 143 ? -7.667 3.720 16.534 1.00 85.56 143 ILE A N 1
ATOM 1158 C CA . ILE A 1 143 ? -8.879 4.148 15.824 1.00 85.56 143 ILE A CA 1
ATOM 1159 C C . ILE A 1 143 ? -10.103 3.431 16.396 1.00 85.56 143 ILE A C 1
ATOM 1161 O O . ILE A 1 143 ? -11.075 4.096 16.739 1.00 85.56 143 ILE A O 1
ATOM 1165 N N . GLU A 1 144 ? -10.034 2.112 16.589 1.00 86.31 144 GLU A N 1
ATOM 1166 C CA . GLU A 1 144 ? -11.132 1.339 17.176 1.00 86.31 144 GLU A CA 1
ATOM 1167 C C . GLU A 1 144 ? -11.521 1.858 18.570 1.00 86.31 144 GLU A C 1
ATOM 1169 O O . GLU A 1 144 ? -12.704 2.062 18.846 1.00 86.31 144 GLU A O 1
ATOM 1174 N N . ARG A 1 145 ? -10.535 2.152 19.430 1.00 85.06 145 ARG A N 1
ATOM 1175 C CA . ARG A 1 145 ? -10.778 2.751 20.754 1.00 85.06 145 ARG A CA 1
ATOM 1176 C C . ARG A 1 145 ? -11.459 4.114 20.658 1.00 85.06 145 ARG A C 1
ATOM 1178 O O . ARG A 1 145 ? -12.409 4.360 21.394 1.00 85.06 145 ARG A O 1
ATOM 1185 N N . LYS A 1 146 ? -10.993 4.994 19.766 1.00 85.12 146 LYS A N 1
ATOM 1186 C CA . LYS A 1 146 ? -11.568 6.338 19.591 1.00 85.12 146 LYS A CA 1
ATOM 1187 C C . LYS A 1 146 ? -12.990 6.281 19.042 1.00 85.12 146 LYS A C 1
ATOM 1189 O O . LYS A 1 146 ? -13.837 7.033 19.506 1.00 85.12 146 LYS A O 1
ATOM 1194 N N . THR A 1 147 ? -13.272 5.371 18.113 1.00 83.06 147 THR A N 1
ATOM 1195 C CA . THR A 1 147 ? -14.626 5.191 17.579 1.00 83.06 147 THR A CA 1
ATOM 1196 C C . THR A 1 147 ? -15.575 4.600 18.628 1.00 83.06 147 THR A C 1
ATOM 1198 O O . THR A 1 147 ? -16.734 4.993 18.672 1.00 83.06 147 THR A O 1
ATOM 1201 N N . ALA A 1 148 ? -15.098 3.719 19.515 1.00 78.38 148 ALA A N 1
ATOM 1202 C CA . ALA A 1 148 ? -15.902 3.177 20.615 1.00 78.38 148 ALA A CA 1
ATOM 1203 C C . ALA A 1 148 ? -16.247 4.212 21.706 1.00 78.38 148 ALA A C 1
ATOM 1205 O O . ALA A 1 148 ? -17.226 4.029 22.414 1.00 78.38 148 ALA A O 1
ATOM 1206 N N . GLN A 1 149 ? -15.462 5.287 21.844 1.00 72.38 149 GLN A N 1
ATOM 1207 C CA . GLN A 1 149 ? -15.728 6.395 22.777 1.00 72.38 149 GLN A CA 1
ATOM 1208 C C . GLN A 1 149 ? -16.665 7.473 22.204 1.00 72.38 149 GLN A C 1
ATOM 1210 O O . GLN A 1 149 ? -17.050 8.391 22.922 1.00 72.38 149 GLN A O 1
ATOM 1215 N N . GLN A 1 150 ? -16.982 7.404 20.907 1.00 60.72 150 GLN A N 1
ATOM 1216 C CA . GLN A 1 150 ? -17.876 8.342 20.217 1.00 60.72 150 GLN A CA 1
ATOM 1217 C C . GLN A 1 150 ? -19.332 7.849 20.133 1.00 60.72 150 GLN A C 1
ATOM 1219 O O . GLN A 1 150 ? -20.174 8.577 19.607 1.00 60.72 150 GLN A O 1
ATOM 1224 N N . VAL A 1 151 ? -19.605 6.633 20.619 1.00 54.59 151 VAL A N 1
ATOM 1225 C CA . VAL A 1 151 ? -20.938 6.019 20.751 1.00 54.59 151 VAL A CA 1
ATOM 1226 C C . VAL A 1 151 ? -21.370 6.104 22.207 1.00 54.59 151 VAL A C 1
ATOM 1228 O O . VAL A 1 151 ? -22.554 6.430 22.433 1.00 54.59 151 VAL A O 1
#

Radius of gyration: 17.34 Å; chains: 1; bounding box: 40×40×41 Å

pLDDT: mean 82.27, std 8.31, range [54.59, 92.81]

Sequence (151 aa):
MVFVFAGFALREKHRVLALFLAVLCFIFSFREVDVDELGVSTWLIFLLAEEGRAIFFVVALVFLVLMLKDLKYYLGNRRLYLRSSSGIHLVQAAILLVVLSSAFEEDLFGFRDHVFYEELSELLAYCLLFATSLDLVKALREIERKTAQQV